Protein AF-A0A0Q9LIS9-F1 (afdb_monomer_lite)

pLDDT: mean 85.96, std 10.11, range [42.41, 94.0]

Secondary structure (DSSP, 8-state):
----BSEEETTT--BSSS-SEEEEEETTTEEEEEE-B--TTGGGTS-TTTTTTEEE--HHHHHHHHHHHHHHHH-

Radius of gyration: 14.23 Å; chains: 1; bounding box: 37×23×39 Å

Sequence (75 aa):
MNVSHGLYYSETNEPAFGKPYILKTLNNSIKLVILGVTEYYIPSWENHANIRGLAFQNALEAVKAWFARNRKVLL

Structure (mmCIF, N/CA/C/O backbone):
data_AF-A0A0Q9LIS9-F1
#
_entry.id   AF-A0A0Q9LIS9-F1
#
loop_
_atom_site.group_PDB
_atom_site.id
_atom_site.type_symbol
_atom_site.label_atom_id
_atom_site.label_alt_id
_atom_site.label_comp_id
_atom_site.label_asym_id
_atom_site.label_entity_id
_atom_site.label_seq_id
_atom_site.pdbx_PDB_ins_code
_atom_site.Cartn_x
_atom_site.Cartn_y
_atom_site.Cartn_z
_atom_site.occupancy
_atom_site.B_iso_or_equiv
_atom_site.auth_seq_id
_atom_site.auth_comp_id
_atom_site.auth_asym_id
_atom_site.auth_atom_id
_atom_site.pdbx_PDB_model_num
ATOM 1 N N . MET A 1 1 ? -0.921 -14.082 1.898 1.00 42.41 1 MET A N 1
ATOM 2 C CA . MET A 1 1 ? -1.793 -12.974 2.352 1.00 42.41 1 MET A CA 1
ATOM 3 C C . MET A 1 1 ? -1.726 -11.903 1.269 1.00 42.41 1 MET A C 1
ATOM 5 O O . MET A 1 1 ? -0.661 -11.338 1.086 1.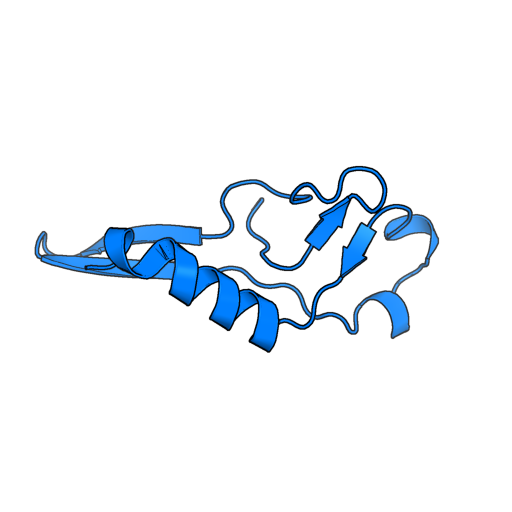00 42.41 1 MET A O 1
ATOM 9 N N . ASN A 1 2 ? -2.790 -11.697 0.485 1.00 48.84 2 ASN A N 1
ATOM 10 C CA . ASN A 1 2 ? -2.771 -10.841 -0.720 1.00 48.84 2 ASN A CA 1
ATOM 11 C C . ASN A 1 2 ? -3.035 -9.364 -0.365 1.00 48.84 2 ASN A C 1
ATOM 13 O O . ASN A 1 2 ? -3.992 -8.772 -0.859 1.00 48.84 2 ASN A O 1
ATOM 17 N N . VAL A 1 3 ? -2.248 -8.809 0.562 1.00 53.88 3 VAL A N 1
ATOM 18 C CA . VAL A 1 3 ? -2.465 -7.480 1.157 1.00 53.88 3 VAL A CA 1
ATOM 19 C C . VAL A 1 3 ? -1.212 -6.616 1.005 1.00 53.88 3 VAL A C 1
ATOM 21 O O . VAL A 1 3 ? -0.350 -6.600 1.875 1.00 53.88 3 VAL A O 1
ATOM 24 N N . SER A 1 4 ? -1.089 -5.892 -0.104 1.00 65.31 4 SER A N 1
ATOM 25 C CA . SER A 1 4 ? -0.037 -4.882 -0.237 1.00 65.31 4 SER A CA 1
ATOM 26 C C . SER A 1 4 ? -0.551 -3.648 -0.961 1.00 65.31 4 SER A C 1
ATOM 28 O O . SER A 1 4 ? -1.049 -3.731 -2.083 1.00 65.31 4 SER A O 1
ATOM 30 N N . HIS A 1 5 ? -0.443 -2.497 -0.300 1.00 77.50 5 HIS A N 1
ATOM 31 C CA . HIS A 1 5 ? -0.562 -1.197 -0.936 1.00 77.50 5 HIS A CA 1
ATOM 32 C C . HIS A 1 5 ? 0.814 -0.713 -1.394 1.00 77.50 5 HIS A C 1
ATOM 34 O O . HIS A 1 5 ? 1.801 -0.865 -0.674 1.00 77.50 5 HIS A O 1
ATOM 40 N N . GLY A 1 6 ? 0.859 -0.088 -2.570 1.00 79.19 6 GLY A N 1
ATOM 41 C CA . GLY A 1 6 ? 2.098 0.413 -3.163 1.00 79.19 6 GLY A CA 1
ATOM 42 C C . GLY A 1 6 ? 2.707 -0.496 -4.233 1.00 79.19 6 GLY A C 1
ATOM 43 O O . GLY A 1 6 ? 3.732 -0.129 -4.794 1.00 79.19 6 GLY A O 1
ATOM 44 N N . LEU A 1 7 ? 2.077 -1.633 -4.551 1.00 86.75 7 LEU A N 1
ATOM 45 C CA . LEU A 1 7 ? 2.461 -2.512 -5.660 1.00 86.75 7 LEU A CA 1
ATOM 46 C C . LEU A 1 7 ? 1.421 -2.474 -6.772 1.00 86.75 7 LEU A C 1
ATOM 48 O O . LEU A 1 7 ? 0.236 -2.711 -6.523 1.00 86.75 7 LEU A O 1
ATOM 52 N N . TYR A 1 8 ? 1.881 -2.226 -7.993 1.00 88.50 8 TYR A N 1
ATOM 53 C CA . TYR A 1 8 ? 1.027 -2.078 -9.167 1.00 88.50 8 TYR A CA 1
ATOM 54 C C . TYR A 1 8 ? 1.595 -2.851 -10.352 1.00 88.50 8 TYR A C 1
ATOM 56 O O . TYR A 1 8 ? 2.808 -3.029 -10.449 1.00 88.50 8 TYR A O 1
ATOM 64 N N . TYR A 1 9 ? 0.732 -3.278 -11.270 1.00 90.94 9 TYR A N 1
ATOM 65 C CA . TYR A 1 9 ? 1.174 -3.737 -12.582 1.00 90.94 9 TYR A CA 1
ATOM 66 C C . TYR A 1 9 ? 1.581 -2.536 -13.433 1.00 90.94 9 TYR A C 1
ATOM 68 O O . T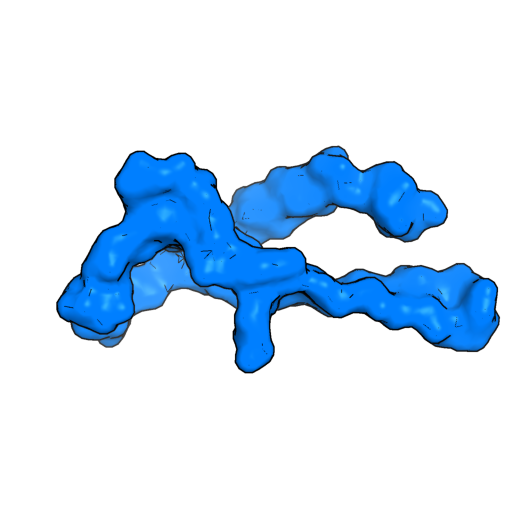YR A 1 9 ? 0.795 -1.609 -13.618 1.00 90.94 9 TYR A O 1
ATOM 76 N N . SER A 1 10 ? 2.800 -2.549 -13.970 1.00 89.06 10 SER A N 1
ATOM 77 C CA . SER A 1 10 ? 3.362 -1.402 -14.695 1.00 89.06 10 SER A CA 1
ATOM 78 C C . SER A 1 10 ? 2.584 -1.038 -15.964 1.00 89.06 10 SER A C 1
ATOM 80 O O . SER A 1 10 ? 2.605 0.116 -16.376 1.00 89.06 10 SER A O 1
ATOM 82 N N . GLU A 1 11 ? 1.904 -2.005 -16.585 1.00 90.19 11 GLU A N 1
ATOM 83 C CA . GLU A 1 11 ? 1.175 -1.806 -17.846 1.00 90.19 11 GLU A CA 1
ATOM 84 C C . GLU A 1 11 ? -0.220 -1.207 -17.645 1.00 90.19 11 GLU A C 1
ATOM 86 O O . GLU A 1 11 ? -0.669 -0.395 -18.450 1.00 90.19 11 GLU A O 1
ATOM 91 N N . THR A 1 12 ? -0.909 -1.597 -16.570 1.00 89.25 12 THR A N 1
ATOM 92 C CA . THR A 1 12 ? -2.308 -1.209 -16.321 1.00 89.25 12 THR A CA 1
ATOM 93 C C . THR A 1 12 ? -2.449 -0.181 -15.203 1.00 89.25 12 THR A C 1
ATOM 95 O O . THR A 1 12 ? -3.499 0.443 -15.068 1.00 89.25 12 THR A O 1
ATOM 98 N N . ASN A 1 13 ? -1.401 0.004 -14.395 1.00 83.94 13 ASN A N 1
ATOM 99 C CA . ASN A 1 13 ? -1.420 0.774 -13.152 1.00 83.94 13 ASN A CA 1
ATOM 100 C C . ASN A 1 13 ? -2.474 0.274 -12.140 1.00 83.94 13 ASN A C 1
ATOM 102 O O . ASN A 1 13 ? -2.891 1.000 -11.234 1.00 83.94 13 ASN A O 1
ATOM 106 N N . GLU A 1 14 ? -2.917 -0.977 -12.287 1.00 86.62 14 GLU A N 1
ATOM 107 C CA . GLU A 1 14 ? -3.832 -1.622 -11.352 1.00 86.62 14 GLU A CA 1
ATOM 108 C C . GLU A 1 14 ? -3.064 -2.197 -10.158 1.00 86.62 14 GLU A C 1
ATOM 110 O O . GLU A 1 14 ? -1.918 -2.633 -10.316 1.00 86.62 14 GLU A O 1
ATOM 115 N N . PRO A 1 15 ? -3.667 -2.231 -8.955 1.00 86.31 15 PRO A N 1
ATOM 116 C CA . PRO A 1 15 ? -3.058 -2.877 -7.800 1.00 86.31 15 PRO A CA 1
ATOM 117 C C . PRO A 1 15 ? -2.698 -4.337 -8.101 1.00 86.31 15 PRO A C 1
ATOM 119 O O . PRO A 1 15 ? -3.550 -5.118 -8.519 1.00 86.31 15 PRO A O 1
ATOM 122 N N . ALA A 1 16 ? -1.449 -4.721 -7.829 1.00 86.94 16 ALA A N 1
ATOM 123 C CA . ALA A 1 16 ? -0.974 -6.091 -8.047 1.00 86.94 16 ALA A CA 1
ATOM 124 C C . ALA A 1 16 ? -1.615 -7.105 -7.078 1.00 86.94 16 ALA A C 1
ATOM 126 O O . ALA A 1 16 ? -1.591 -8.314 -7.301 1.00 86.94 16 ALA A O 1
ATOM 127 N N . PHE A 1 17 ? -2.195 -6.607 -5.984 1.00 84.19 17 PHE A N 1
ATOM 128 C CA . PHE A 1 17 ? -2.897 -7.390 -4.978 1.00 84.19 17 PHE A CA 1
ATOM 129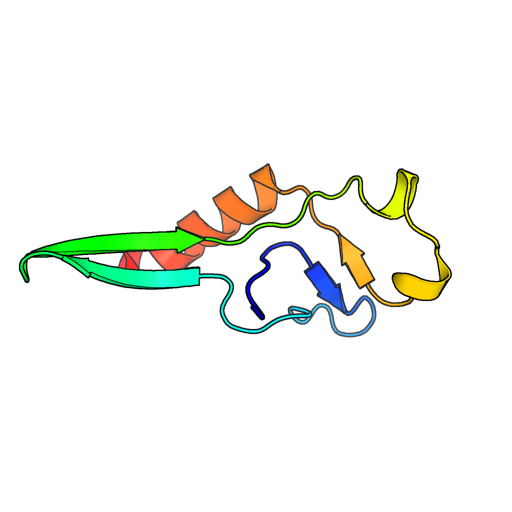 C C . PHE A 1 17 ? -4.284 -6.807 -4.712 1.00 84.19 17 PHE A C 1
ATOM 131 O O . PHE A 1 17 ? -4.586 -5.673 -5.076 1.00 84.19 17 PHE A O 1
ATOM 138 N N . GLY A 1 18 ? -5.133 -7.604 -4.059 1.00 81.81 18 GLY A N 1
ATOM 139 C CA . GLY A 1 18 ? -6.498 -7.216 -3.712 1.00 81.81 18 GLY A CA 1
ATOM 140 C C . GLY A 1 18 ? -6.566 -6.118 -2.645 1.00 81.81 18 GLY A C 1
ATOM 141 O O . GLY A 1 18 ? -5.677 -5.281 -2.499 1.00 81.81 18 GLY A O 1
ATOM 142 N N . LYS A 1 19 ? -7.652 -6.105 -1.862 1.00 83.25 19 LYS A N 1
ATOM 143 C CA . LYS A 1 19 ? -7.827 -5.108 -0.793 1.00 83.25 19 LYS A CA 1
ATOM 144 C C . LYS A 1 19 ? -6.597 -5.107 0.124 1.00 83.25 19 LYS A C 1
ATOM 146 O O . LYS A 1 19 ? -6.344 -6.128 0.756 1.00 83.25 19 LYS A O 1
ATOM 151 N N . PRO A 1 20 ? -5.874 -3.984 0.270 1.00 87.62 20 PRO A N 1
ATOM 152 C CA . PRO A 1 20 ? -4.599 -3.978 0.981 1.00 87.62 20 PRO A CA 1
ATOM 153 C C . PRO A 1 20 ? -4.763 -3.943 2.504 1.00 87.62 20 PRO A C 1
ATOM 155 O O . PRO A 1 20 ? -3.793 -3.725 3.220 1.00 87.62 20 PRO A O 1
ATOM 158 N N . TYR A 1 21 ? -5.981 -4.110 3.020 1.00 89.75 21 TYR A N 1
ATOM 159 C CA . TYR A 1 21 ? -6.267 -3.977 4.437 1.00 89.75 21 TYR A CA 1
ATOM 160 C C . TYR A 1 21 ? -7.280 -5.003 4.933 1.00 89.75 21 TYR A C 1
ATOM 162 O O . TYR A 1 21 ? -8.127 -5.495 4.185 1.00 89.75 21 TYR A O 1
ATOM 170 N N . ILE A 1 22 ? -7.215 -5.268 6.234 1.00 90.25 22 ILE A N 1
ATOM 171 C CA . ILE A 1 22 ? -8.191 -6.051 6.986 1.00 90.25 22 ILE A CA 1
ATOM 172 C C . ILE A 1 22 ? -8.916 -5.096 7.932 1.00 90.25 22 ILE A C 1
ATOM 174 O O . ILE A 1 22 ? -8.271 -4.370 8.687 1.00 90.25 22 ILE A O 1
A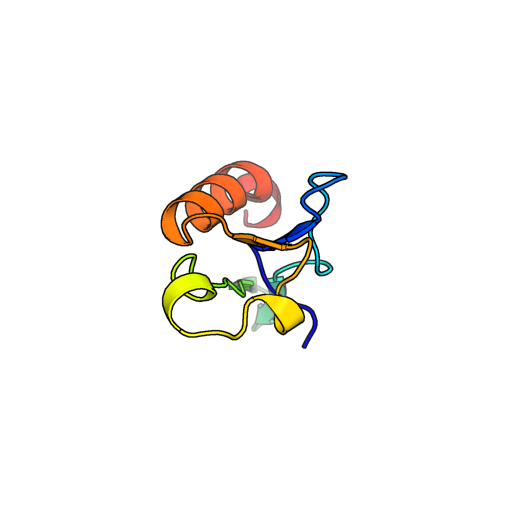TOM 178 N N . LEU A 1 23 ? -10.249 -5.111 7.905 1.00 89.81 23 LEU A N 1
ATOM 179 C CA . LEU A 1 23 ? -11.092 -4.409 8.871 1.00 89.81 23 LEU A CA 1
ATOM 180 C C . LEU A 1 23 ? -11.599 -5.414 9.909 1.00 89.81 23 LEU A C 1
ATOM 182 O O . LEU A 1 23 ? -12.137 -6.463 9.554 1.00 89.81 23 LEU A O 1
ATOM 186 N N . LYS A 1 24 ? -11.442 -5.088 11.189 1.00 91.06 24 LYS A N 1
ATOM 187 C CA . LYS A 1 24 ? -12.017 -5.838 12.307 1.00 91.06 24 LYS A CA 1
ATOM 188 C C . LYS A 1 24 ? -12.788 -4.886 13.204 1.00 91.06 24 LYS A C 1
ATOM 190 O O . LYS A 1 24 ? -12.330 -3.779 13.461 1.00 91.06 24 LYS A O 1
ATOM 195 N N . THR A 1 25 ? -13.925 -5.335 13.717 1.00 92.00 25 THR A N 1
ATOM 196 C CA . THR A 1 25 ? -14.649 -4.619 14.769 1.00 92.00 25 THR A CA 1
ATOM 197 C C . THR A 1 25 ? -14.427 -5.350 16.083 1.00 92.00 25 THR A C 1
ATOM 199 O O . THR A 1 25 ? -14.766 -6.525 16.201 1.00 92.00 25 THR A O 1
ATOM 202 N N . LEU A 1 26 ? -13.830 -4.668 17.055 1.00 92.00 26 LEU A N 1
ATOM 203 C CA . LEU A 1 26 ? -13.614 -5.169 18.408 1.00 92.00 26 LEU A CA 1
ATOM 204 C C . LEU A 1 26 ? -14.705 -4.609 19.323 1.00 92.00 26 LEU A C 1
ATOM 206 O O . LEU A 1 26 ? -15.076 -3.439 19.202 1.00 92.00 26 LEU A O 1
ATOM 210 N N . ASN A 1 27 ? -15.214 -5.442 20.233 1.00 91.12 27 ASN A N 1
ATOM 211 C CA . ASN A 1 27 ? -16.198 -5.062 21.256 1.00 91.12 27 ASN A CA 1
ATOM 212 C C . ASN A 1 27 ? -17.378 -4.243 20.694 1.00 91.12 27 ASN A C 1
ATOM 214 O O . ASN A 1 27 ? -17.830 -3.279 21.310 1.00 91.12 27 ASN A O 1
ATOM 218 N N . ASN A 1 28 ? -17.809 -4.577 19.472 1.00 86.81 28 ASN A N 1
ATOM 219 C CA . ASN A 1 28 ? -18.923 -3.971 18.733 1.00 86.81 28 ASN A CA 1
ATOM 220 C C . ASN A 1 28 ? -18.848 -2.442 18.524 1.00 86.81 28 ASN A C 1
ATOM 222 O O . ASN A 1 28 ? -19.814 -1.849 18.055 1.00 86.81 28 ASN A O 1
ATOM 226 N N . SER A 1 29 ? -17.717 -1.802 18.833 1.00 88.31 29 SER A N 1
ATOM 227 C CA . SER A 1 29 ? -17.597 -0.336 18.876 1.00 88.31 29 SER A CA 1
ATOM 228 C C . SER A 1 29 ? -16.267 0.194 18.340 1.00 88.31 29 SER A C 1
ATOM 230 O O . SER A 1 29 ? -16.212 1.322 17.860 1.00 88.31 29 SER A O 1
ATOM 232 N N . ILE A 1 30 ? -15.203 -0.613 18.351 1.00 90.25 30 ILE A N 1
ATOM 233 C CA . ILE A 1 30 ? -13.875 -0.191 17.899 1.00 90.25 30 ILE A CA 1
ATOM 234 C C . ILE A 1 30 ? -13.612 -0.773 16.513 1.00 90.25 30 ILE A C 1
ATOM 236 O O . ILE A 1 30 ? -13.461 -1.985 16.362 1.00 90.25 30 ILE A O 1
ATOM 240 N N . LYS A 1 31 ? -13.520 0.081 15.491 1.00 90.25 31 LYS A N 1
ATOM 241 C CA . LYS A 1 31 ? -13.052 -0.312 14.155 1.00 90.25 31 LYS A CA 1
ATOM 242 C C . LYS A 1 31 ? -11.518 -0.293 14.127 1.00 90.25 31 LYS A C 1
ATOM 244 O O . LYS A 1 31 ? -10.907 0.754 14.309 1.00 90.25 31 LYS A O 1
ATOM 249 N N . LEU A 1 32 ? -10.901 -1.443 13.869 1.00 90.62 32 LEU A N 1
ATOM 250 C CA . LEU A 1 32 ? -9.464 -1.611 13.660 1.00 90.62 32 LEU A CA 1
ATOM 251 C C . LEU A 1 32 ? -9.191 -1.883 12.181 1.00 90.62 32 LEU A C 1
ATOM 253 O O . LEU A 1 32 ? -9.741 -2.829 11.614 1.00 90.62 32 LEU A O 1
ATOM 257 N N . VAL A 1 33 ? -8.291 -1.105 11.583 1.00 90.94 33 VAL A N 1
ATOM 258 C CA . VAL A 1 33 ? -7.769 -1.373 10.241 1.00 90.94 33 VAL A CA 1
ATOM 259 C C . VAL A 1 33 ? -6.304 -1.767 10.315 1.00 90.94 33 VAL A C 1
ATOM 261 O O . VAL A 1 33 ? -5.481 -1.035 10.855 1.00 90.94 33 VAL A O 1
ATOM 264 N N . ILE A 1 34 ? -5.989 -2.921 9.730 1.00 91.06 34 ILE A N 1
ATOM 265 C CA . ILE A 1 34 ? -4.625 -3.408 9.529 1.00 91.06 34 ILE A CA 1
ATOM 266 C C . ILE A 1 34 ? -4.305 -3.228 8.048 1.00 91.06 34 ILE A C 1
ATOM 268 O O . ILE A 1 34 ? -4.889 -3.924 7.220 1.00 91.06 34 ILE A O 1
ATOM 272 N N . LEU A 1 35 ? -3.419 -2.289 7.716 1.00 91.06 35 LEU A N 1
ATOM 273 C CA . LEU A 1 35 ? -3.001 -1.987 6.345 1.00 91.06 35 LEU A CA 1
ATOM 274 C C . LEU A 1 35 ? -1.653 -2.659 6.050 1.00 91.06 35 LEU A C 1
ATOM 276 O O . LEU A 1 35 ? -0.684 -2.436 6.771 1.00 91.06 35 LEU A O 1
ATOM 280 N N . GLY A 1 36 ? -1.594 -3.468 4.993 1.00 90.19 36 GLY A N 1
ATOM 281 C CA . GLY A 1 36 ? -0.350 -4.014 4.455 1.00 90.19 36 GLY A CA 1
ATOM 282 C C . GLY A 1 36 ? 0.262 -3.055 3.438 1.00 90.19 36 GLY A C 1
ATOM 283 O O . GLY A 1 36 ? -0.436 -2.554 2.555 1.00 90.19 36 GLY A O 1
ATOM 284 N N . VAL A 1 37 ? 1.564 -2.805 3.551 1.00 90.19 37 VAL A N 1
ATOM 285 C CA . VAL A 1 37 ? 2.323 -1.928 2.650 1.00 90.19 37 VAL A CA 1
ATOM 286 C C . VAL A 1 37 ? 3.624 -2.598 2.242 1.00 90.19 37 VAL A C 1
ATOM 288 O O . VAL A 1 37 ? 4.195 -3.367 3.017 1.00 90.19 37 VAL A O 1
ATOM 291 N N . THR A 1 38 ? 4.090 -2.308 1.031 1.00 89.25 38 THR A N 1
ATOM 292 C CA . THR A 1 38 ? 5.379 -2.794 0.537 1.00 89.25 38 THR A CA 1
ATOM 293 C C . THR A 1 38 ? 6.304 -1.630 0.215 1.00 89.25 38 THR A C 1
ATOM 295 O O . THR A 1 38 ? 5.883 -0.637 -0.370 1.00 89.25 38 THR A O 1
ATOM 298 N N . GLU A 1 39 ? 7.565 -1.762 0.619 1.00 86.06 39 GLU A N 1
ATOM 299 C CA . GLU A 1 39 ? 8.579 -0.726 0.451 1.00 86.06 39 GLU A CA 1
ATOM 300 C C . GLU A 1 39 ? 9.077 -0.635 -0.995 1.00 86.06 39 GLU A C 1
ATOM 302 O O . GLU A 1 39 ? 9.238 -1.650 -1.679 1.00 86.06 39 GLU A O 1
ATOM 307 N N . TYR A 1 40 ? 9.397 0.582 -1.440 1.00 85.81 40 TYR A N 1
ATOM 308 C CA . TYR A 1 40 ? 9.875 0.822 -2.806 1.00 85.81 40 TYR A CA 1
ATOM 309 C C . TYR A 1 40 ? 11.320 0.388 -3.051 1.00 85.81 40 TYR A C 1
ATOM 311 O O . TYR A 1 40 ? 11.771 0.416 -4.190 1.00 85.81 40 TYR A O 1
ATOM 319 N N . TYR A 1 41 ? 12.047 -0.003 -2.003 1.00 88.38 41 TYR A N 1
ATOM 320 C CA . TYR A 1 41 ? 13.462 -0.368 -2.076 1.00 88.38 41 TYR A CA 1
ATOM 321 C C . TYR A 1 41 ? 13.702 -1.828 -2.513 1.00 88.38 41 TYR A C 1
ATOM 323 O O . TYR A 1 41 ? 14.832 -2.218 -2.784 1.00 88.38 41 TYR A O 1
ATOM 331 N N . ILE A 1 42 ? 12.649 -2.642 -2.654 1.00 88.62 42 ILE A N 1
ATOM 332 C CA . ILE A 1 42 ? 12.757 -4.040 -3.114 1.00 88.62 42 ILE A CA 1
ATOM 333 C C . ILE A 1 42 ? 13.559 -4.213 -4.416 1.00 88.62 42 ILE A C 1
ATOM 335 O O . ILE A 1 42 ? 14.395 -5.118 -4.463 1.00 88.62 42 ILE A O 1
ATOM 339 N N . PRO A 1 43 ? 13.402 -3.361 -5.449 1.00 88.38 43 PRO A N 1
ATOM 340 C CA . PRO A 1 43 ? 14.186 -3.476 -6.676 1.00 88.38 43 PRO A CA 1
ATOM 341 C C . PRO A 1 43 ? 15.701 -3.355 -6.477 1.00 88.38 43 PRO A C 1
ATOM 343 O O . PRO A 1 43 ? 16.453 -3.783 -7.342 1.00 88.38 43 PRO A O 1
ATOM 346 N N . SER A 1 44 ? 16.165 -2.781 -5.362 1.00 90.38 44 SER A N 1
ATOM 347 C CA . SER A 1 44 ? 17.595 -2.633 -5.080 1.00 90.38 44 SER A CA 1
ATOM 348 C C . SER A 1 44 ? 18.265 -3.916 -4.578 1.00 90.38 44 SER A C 1
ATOM 350 O O . SER A 1 44 ? 19.488 -4.007 -4.651 1.00 90.38 44 SER A O 1
ATOM 352 N N . TRP A 1 45 ? 17.510 -4.895 -4.065 1.00 90.12 45 TRP A N 1
ATOM 353 C CA . TRP A 1 45 ? 18.063 -6.160 -3.549 1.00 90.12 45 TRP A CA 1
ATOM 354 C C . TRP A 1 45 ? 17.464 -7.422 -4.188 1.00 90.12 45 TRP A C 1
ATOM 356 O O . TRP A 1 45 ? 18.026 -8.502 -4.026 1.00 90.12 45 TRP A O 1
ATOM 366 N N . GLU A 1 46 ? 16.325 -7.318 -4.877 1.00 93.56 46 GLU A N 1
ATOM 367 C CA . GLU A 1 46 ? 15.603 -8.455 -5.457 1.00 93.56 46 GLU A CA 1
ATOM 368 C C . GLU A 1 46 ? 16.030 -8.710 -6.906 1.00 93.56 46 GLU A C 1
ATOM 370 O O . GLU A 1 46 ? 16.426 -7.799 -7.635 1.00 93.56 46 GLU A O 1
ATOM 375 N N . ASN A 1 47 ? 15.919 -9.957 -7.366 1.00 93.81 47 ASN A N 1
ATOM 376 C CA . ASN A 1 47 ? 16.203 -10.262 -8.760 1.00 93.81 47 ASN A CA 1
ATOM 377 C C . ASN A 1 47 ? 15.143 -9.619 -9.672 1.00 93.81 47 ASN A C 1
ATOM 379 O O . ASN A 1 47 ? 13.947 -9.872 -9.533 1.00 93.81 47 ASN A O 1
ATOM 383 N N . HIS A 1 48 ? 15.587 -8.848 -10.667 1.00 91.12 48 HIS A N 1
ATOM 384 C CA . HIS A 1 48 ? 14.713 -8.143 -11.609 1.00 91.12 48 HIS A CA 1
ATOM 385 C C . HIS A 1 48 ? 13.741 -9.075 -12.353 1.00 91.12 48 HIS A C 1
ATOM 387 O O . HIS A 1 48 ? 12.649 -8.647 -12.725 1.00 91.12 48 HIS A O 1
ATOM 393 N N . ALA A 1 49 ? 14.104 -10.345 -12.561 1.00 94.00 49 ALA A N 1
ATOM 394 C CA . ALA A 1 49 ? 13.215 -11.333 -13.167 1.00 94.00 49 ALA A CA 1
ATOM 395 C C . ALA A 1 49 ? 11.978 -11.629 -12.296 1.00 94.00 49 ALA A C 1
ATOM 397 O O . ALA A 1 49 ? 10.896 -11.829 -12.843 1.00 94.00 49 ALA A O 1
ATOM 398 N N . ASN A 1 50 ? 12.117 -11.597 -10.965 1.00 92.56 50 ASN A N 1
ATOM 399 C CA . ASN A 1 50 ? 11.038 -11.890 -10.013 1.00 92.56 50 ASN A CA 1
ATOM 400 C C . ASN A 1 50 ? 10.028 -10.742 -9.890 1.00 92.56 50 ASN A C 1
ATOM 402 O O . ASN A 1 50 ? 8.871 -10.962 -9.543 1.00 92.56 50 ASN A O 1
ATOM 406 N N . ILE A 1 51 ? 10.468 -9.517 -10.174 1.00 92.19 51 ILE A N 1
ATOM 407 C CA . ILE A 1 51 ? 9.668 -8.290 -10.039 1.00 92.19 51 ILE A CA 1
ATOM 408 C C . ILE A 1 51 ? 9.312 -7.669 -11.392 1.00 92.19 51 ILE A C 1
ATOM 410 O O . ILE A 1 51 ? 8.868 -6.522 -11.469 1.00 92.19 51 ILE A O 1
ATOM 414 N N . ARG A 1 52 ? 9.518 -8.414 -12.481 1.00 93.62 52 ARG A N 1
ATOM 415 C CA . ARG A 1 52 ? 9.233 -7.944 -13.834 1.00 93.62 52 ARG A CA 1
ATOM 416 C C . ARG A 1 52 ? 7.753 -7.581 -13.964 1.00 93.62 52 ARG A C 1
ATOM 418 O O . ARG A 1 52 ? 6.880 -8.381 -13.649 1.00 93.62 52 ARG A O 1
ATOM 425 N N . GLY A 1 53 ? 7.489 -6.380 -14.475 1.00 92.12 53 GLY A N 1
ATOM 426 C CA . GLY A 1 53 ? 6.126 -5.875 -14.667 1.00 92.12 53 GLY A CA 1
ATOM 427 C C . GLY A 1 53 ? 5.468 -5.330 -13.398 1.00 92.12 53 GLY A C 1
ATOM 428 O O . GLY A 1 53 ? 4.295 -4.968 -13.453 1.00 92.12 53 GLY A O 1
ATOM 429 N N . LEU A 1 54 ? 6.202 -5.246 -12.281 1.00 92.62 54 LEU A N 1
ATOM 430 C CA . LEU A 1 54 ? 5.745 -4.586 -11.062 1.00 92.62 54 LEU A CA 1
ATOM 431 C C . LEU A 1 54 ? 6.337 -3.180 -10.943 1.00 92.62 54 LEU A C 1
ATOM 433 O O . LEU A 1 54 ? 7.521 -2.952 -11.199 1.00 92.62 54 LEU A O 1
ATOM 437 N N . ALA A 1 55 ? 5.507 -2.250 -10.488 1.00 90.94 55 ALA A N 1
ATOM 438 C CA . ALA A 1 55 ? 5.890 -0.912 -10.078 1.00 90.94 55 ALA A CA 1
ATOM 439 C C . ALA A 1 55 ? 5.723 -0.773 -8.562 1.00 90.94 55 ALA A C 1
ATOM 441 O O . ALA A 1 55 ? 4.723 -1.217 -7.989 1.00 90.94 55 ALA A O 1
ATOM 442 N N . PHE A 1 56 ? 6.705 -0.133 -7.927 1.00 91.31 56 PHE A N 1
ATOM 443 C CA . PHE A 1 56 ? 6.759 0.050 -6.483 1.00 91.31 56 PHE A CA 1
ATOM 444 C C . PHE A 1 56 ? 6.635 1.533 -6.141 1.00 91.31 56 PHE A C 1
ATOM 446 O O . PHE A 1 56 ? 7.423 2.363 -6.593 1.00 91.31 56 PHE A O 1
ATOM 453 N N . GLN A 1 57 ? 5.641 1.867 -5.329 1.00 89.38 57 GLN A N 1
ATOM 454 C CA . GLN A 1 57 ? 5.404 3.216 -4.835 1.00 89.38 57 GLN A CA 1
ATOM 455 C C . GLN A 1 57 ? 6.044 3.395 -3.459 1.00 89.38 57 GLN A C 1
ATOM 457 O O . GLN A 1 57 ? 6.081 2.467 -2.654 1.00 89.38 57 GLN A O 1
ATOM 462 N N . ASN A 1 58 ? 6.493 4.616 -3.158 1.00 90.81 58 ASN A N 1
ATOM 463 C CA . ASN A 1 58 ? 6.936 4.963 -1.814 1.00 90.81 58 ASN A CA 1
ATOM 464 C C . ASN A 1 58 ? 5.851 4.637 -0.770 1.00 90.81 58 ASN A C 1
ATOM 466 O O . ASN A 1 58 ? 4.711 5.091 -0.900 1.00 90.81 58 ASN A O 1
ATOM 470 N N . ALA A 1 59 ? 6.215 3.873 0.264 1.00 89.38 59 ALA A N 1
ATOM 471 C CA . ALA A 1 59 ? 5.260 3.352 1.237 1.00 89.38 59 ALA A CA 1
ATOM 472 C C . ALA A 1 59 ? 4.537 4.469 2.005 1.00 89.38 59 ALA A C 1
ATOM 474 O O . ALA A 1 59 ? 3.321 4.406 2.187 1.00 89.38 59 ALA A O 1
ATOM 475 N N . LEU A 1 60 ? 5.254 5.526 2.403 1.00 90.38 60 LEU A N 1
ATOM 476 C CA . LEU A 1 60 ? 4.664 6.658 3.118 1.00 90.38 60 LEU A CA 1
ATOM 477 C C . LEU A 1 60 ? 3.619 7.375 2.255 1.00 90.38 60 LEU A C 1
ATOM 479 O O . LEU A 1 60 ? 2.511 7.656 2.718 1.00 90.38 60 LEU A O 1
ATOM 483 N N . GLU A 1 61 ? 3.949 7.639 0.994 1.00 90.62 61 GLU A N 1
ATOM 484 C CA . GLU A 1 61 ? 3.031 8.300 0.065 1.00 90.62 61 GLU A CA 1
ATOM 485 C C . GLU A 1 61 ? 1.821 7.418 -0.269 1.00 90.62 61 GLU A C 1
ATOM 487 O O . GLU A 1 61 ? 0.688 7.906 -0.318 1.00 90.62 61 GLU A O 1
ATOM 492 N N . ALA A 1 62 ? 2.027 6.105 -0.395 1.00 89.69 62 ALA A N 1
ATOM 493 C CA . ALA A 1 62 ? 0.949 5.140 -0.567 1.00 89.69 62 ALA A CA 1
ATOM 494 C C . ALA A 1 62 ? -0.020 5.171 0.634 1.00 89.69 62 ALA A C 1
ATOM 496 O O . ALA A 1 62 ? -1.235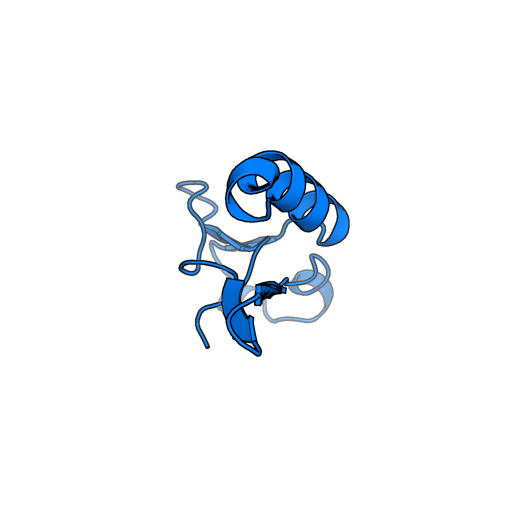 5.289 0.452 1.00 89.69 62 ALA A O 1
ATOM 497 N N . VAL A 1 63 ? 0.490 5.152 1.873 1.00 91.12 63 VAL A N 1
ATOM 498 C CA . VAL A 1 63 ? -0.338 5.225 3.094 1.00 91.12 63 VAL A CA 1
ATOM 499 C C . VAL A 1 63 ? -1.137 6.524 3.157 1.00 91.12 63 VAL A C 1
ATOM 501 O O . VAL A 1 63 ? -2.344 6.484 3.412 1.00 91.12 63 VAL A O 1
ATOM 504 N N . LYS A 1 64 ? -0.506 7.674 2.890 1.00 91.12 64 LYS A N 1
ATOM 505 C CA . LYS A 1 64 ? -1.191 8.977 2.881 1.00 91.12 64 LYS A CA 1
ATOM 506 C C . LYS A 1 64 ? -2.341 8.995 1.875 1.00 91.12 64 LYS A C 1
ATOM 508 O O . LYS A 1 64 ? -3.463 9.367 2.224 1.00 91.12 64 LYS A O 1
ATOM 513 N N . ALA A 1 65 ? -2.086 8.545 0.645 1.00 88.88 65 ALA A N 1
ATOM 514 C CA . ALA A 1 65 ? -3.098 8.479 -0.403 1.00 88.88 65 ALA A CA 1
ATOM 515 C C . ALA A 1 65 ? -4.235 7.511 -0.041 1.00 88.88 65 ALA A C 1
ATOM 517 O O . ALA A 1 65 ? -5.412 7.798 -0.277 1.00 88.88 65 ALA A O 1
ATOM 518 N N . TRP A 1 66 ? -3.905 6.364 0.559 1.00 89.44 66 TRP A N 1
ATOM 519 C CA . TRP A 1 66 ? -4.897 5.409 1.037 1.00 89.44 66 TRP A CA 1
ATOM 520 C C . TRP A 1 66 ? -5.792 6.015 2.120 1.00 89.44 66 TRP A C 1
ATOM 522 O O . TRP A 1 66 ? -7.017 5.940 2.000 1.00 89.44 66 TRP A O 1
ATOM 532 N N . PHE A 1 67 ? -5.210 6.667 3.128 1.00 90.12 67 PHE A N 1
ATOM 533 C CA . PHE A 1 67 ? -5.966 7.292 4.210 1.00 90.12 67 PHE A CA 1
ATOM 534 C C . PHE A 1 67 ? -6.885 8.405 3.692 1.00 90.12 67 PHE A C 1
ATOM 536 O O . PHE A 1 67 ? -8.071 8.432 4.022 1.00 90.12 67 PHE A O 1
ATOM 543 N N . ALA A 1 68 ? -6.376 9.268 2.807 1.00 89.56 68 ALA A N 1
ATOM 544 C CA . ALA A 1 68 ? -7.158 10.341 2.196 1.00 89.56 68 ALA A CA 1
ATOM 545 C C . ALA A 1 68 ? -8.408 9.813 1.464 1.00 89.56 68 ALA A C 1
ATOM 547 O O . ALA A 1 68 ? -9.493 10.377 1.610 1.00 89.56 68 ALA A O 1
ATOM 548 N N . ARG A 1 69 ? -8.284 8.696 0.732 1.00 88.50 69 ARG A N 1
ATOM 549 C CA . ARG A 1 69 ? -9.401 8.061 0.006 1.00 88.50 69 ARG A CA 1
ATOM 550 C C . ARG A 1 69 ? -10.380 7.317 0.916 1.00 88.50 69 ARG A C 1
ATOM 552 O O . ARG A 1 69 ? -11.576 7.308 0.641 1.00 88.50 69 ARG A O 1
ATOM 559 N N . ASN A 1 70 ? -9.894 6.695 1.991 1.00 86.50 70 ASN A N 1
ATOM 560 C CA . ASN A 1 70 ? -10.686 5.784 2.828 1.00 86.50 70 ASN A CA 1
ATOM 561 C C . ASN A 1 70 ? -11.167 6.405 4.148 1.00 86.50 70 ASN A C 1
ATOM 563 O O . ASN A 1 70 ? -11.815 5.724 4.940 1.00 86.50 70 ASN A O 1
ATOM 567 N N . ARG A 1 71 ? -10.939 7.707 4.368 1.00 81.81 71 ARG A N 1
ATOM 568 C CA . ARG A 1 71 ? -11.424 8.468 5.534 1.00 81.81 71 ARG A CA 1
ATOM 569 C C . ARG A 1 71 ? -12.879 8.164 5.909 1.00 81.81 71 ARG A C 1
ATOM 571 O O . ARG A 1 71 ? -13.178 8.001 7.085 1.00 81.81 71 ARG A O 1
ATOM 578 N N . LYS A 1 72 ? -13.779 8.101 4.921 1.00 73.62 72 LYS A N 1
ATOM 579 C CA . LYS A 1 72 ? -15.222 7.873 5.140 1.00 73.62 72 LYS A CA 1
ATOM 580 C C . LYS A 1 72 ? -15.574 6.433 5.525 1.00 73.62 72 LYS A C 1
ATOM 582 O O . LYS A 1 72 ? -16.667 6.190 6.003 1.00 73.62 72 LYS A O 1
ATOM 587 N N . VAL A 1 73 ? -14.687 5.476 5.259 1.00 66.75 73 VAL A N 1
ATOM 588 C CA . VAL A 1 73 ? -14.865 4.067 5.649 1.00 66.75 73 VAL A C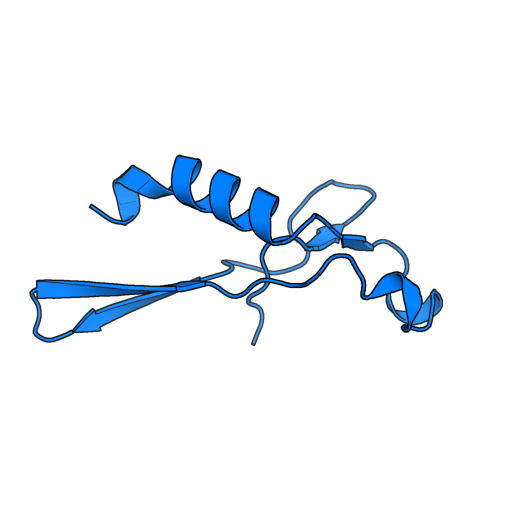A 1
ATOM 589 C C . VAL A 1 73 ? -14.393 3.855 7.093 1.00 66.75 73 VAL A C 1
ATOM 591 O O . VAL A 1 73 ? -14.914 2.999 7.807 1.00 66.75 73 VAL A O 1
ATOM 594 N N . LEU A 1 74 ? -13.406 4.649 7.519 1.00 64.38 74 LEU A N 1
ATOM 595 C CA . LEU A 1 74 ? -12.779 4.573 8.837 1.00 64.38 74 LEU A CA 1
ATOM 596 C C . LEU A 1 74 ? -13.603 5.240 9.947 1.00 64.38 74 LEU A C 1
ATOM 598 O O . LEU A 1 74 ? -13.565 4.760 11.078 1.00 64.38 74 LEU A O 1
ATOM 602 N N . LEU A 1 75 ? -14.337 6.308 9.622 1.00 61.81 75 LEU A N 1
ATOM 603 C CA . LEU A 1 75 ? -15.254 7.018 10.520 1.00 61.81 75 LEU A CA 1
ATOM 604 C C . LEU A 1 75 ? -16.672 6.481 10.292 1.00 61.81 75 LEU A C 1
ATOM 606 O O . LEU A 1 75 ? -17.166 5.705 11.145 1.00 61.81 75 LEU A O 1
#

Foldseek 3Di:
DQAEFFKAQQVPRHHPGDHNWDWDDDPVHDIDIDGHYDAQCCVVPDDCVVQPRMGGGHRVVRVVVVCVVCVVVND